Protein AF-A0A4Y2JLT6-F1 (afdb_monomer)

Secondary structure (DSSP, 8-state):
--HHHHHHHHHHHHHHHHHHHHHHHHHHGGGSS-TT---HHHHHHHHHHHHHHHHTTEEETT---SS-SS------EEES-HHHHHHHHHHHHHHHHHTT-HHHHHHHHHHHHS--HHHHHHT-HHHHHHHHHHHHHHHHH-TTSS-HHHHHHHHHHHHHHHTT-

Radius of gyration: 21.01 Å; Cα contacts (8 Å, |Δi|>4): 97; chains: 1; bounding box: 62×56×45 Å

Foldseek 3Di:
DPVVVVVLVVLLVVLLVVLVVVLVVLVVCVVPPPPPPPPPVVLVVSLVSLVVSLVSQWDFPPPPPDDDPDDPDPGDTDRNCLPSNLSSLLSQLSSCVSVVVVVSNVVSVVSNVPDDVVCVVVVDVVSVVSSVVVLVVNCVVPVVPPPVVVVVVVVVVVVVVVVVD

Structure (mmCIF, N/CA/C/O backbone):
data_AF-A0A4Y2JLT6-F1
#
_entry.id   AF-A0A4Y2JLT6-F1
#
loop_
_atom_site.group_PDB
_atom_site.id
_atom_site.type_symbol
_atom_site.label_atom_id
_atom_site.label_alt_id
_atom_site.label_comp_id
_atom_site.label_asym_id
_atom_site.label_entity_id
_atom_site.label_seq_id
_atom_site.pdbx_PDB_ins_code
_atom_site.Cartn_x
_atom_site.Cartn_y
_atom_site.Cartn_z
_atom_site.occupancy
_atom_site.B_iso_or_equiv
_atom_site.auth_seq_id
_atom_site.auth_comp_id
_atom_site.auth_asym_id
_atom_site.auth_atom_id
_atom_site.pdbx_PDB_model_num
ATOM 1 N N . MET A 1 1 ? 25.198 -1.899 -15.981 1.00 60.62 1 MET A N 1
ATOM 2 C CA . MET A 1 1 ? 24.423 -1.807 -14.728 1.00 60.62 1 MET A CA 1
ATOM 3 C C . MET A 1 1 ? 24.715 -0.455 -14.122 1.00 60.62 1 MET A C 1
ATOM 5 O O . MET A 1 1 ? 25.887 -0.166 -13.925 1.00 60.62 1 MET A O 1
ATOM 9 N N . ASP A 1 2 ? 23.693 0.369 -13.905 1.00 81.38 2 ASP A N 1
ATOM 10 C CA . ASP A 1 2 ? 23.839 1.621 -13.159 1.00 81.38 2 ASP A CA 1
ATOM 11 C C . ASP A 1 2 ? 23.903 1.291 -11.652 1.00 81.38 2 ASP A C 1
ATOM 13 O O . ASP A 1 2 ? 22.925 0.756 -11.115 1.00 81.38 2 ASP A O 1
ATOM 17 N N . PRO A 1 3 ? 25.036 1.543 -10.967 1.00 82.81 3 PRO A N 1
ATOM 18 C CA . PRO A 1 3 ? 25.199 1.216 -9.551 1.00 82.81 3 PRO A CA 1
ATOM 19 C C . PRO A 1 3 ? 24.169 1.905 -8.652 1.00 82.81 3 PRO A C 1
ATOM 21 O O . PRO A 1 3 ? 23.757 1.328 -7.646 1.00 82.81 3 PRO A O 1
ATOM 24 N N . LEU A 1 4 ? 23.727 3.114 -9.017 1.00 79.06 4 LEU A N 1
ATOM 25 C CA . LEU A 1 4 ? 22.764 3.876 -8.226 1.00 79.06 4 LEU A CA 1
ATOM 26 C C . LEU A 1 4 ? 21.359 3.274 -8.325 1.00 79.06 4 LEU A C 1
ATOM 28 O O . LEU A 1 4 ? 20.671 3.143 -7.316 1.00 79.06 4 LEU A O 1
ATOM 32 N N . CYS A 1 5 ? 20.958 2.844 -9.522 1.00 79.25 5 CYS A N 1
ATOM 33 C CA . CYS A 1 5 ? 19.709 2.116 -9.738 1.00 79.25 5 CYS A CA 1
ATOM 34 C C . CYS A 1 5 ? 19.684 0.785 -8.964 1.00 79.25 5 CYS A C 1
ATOM 36 O O . CYS A 1 5 ? 18.685 0.443 -8.332 1.00 79.25 5 CYS A O 1
ATOM 38 N N . PHE A 1 6 ? 20.807 0.057 -8.945 1.00 82.19 6 PHE A N 1
ATOM 39 C CA . PHE A 1 6 ? 20.926 -1.179 -8.169 1.00 82.19 6 PHE A CA 1
ATOM 40 C C . PHE A 1 6 ? 20.820 -0.928 -6.656 1.00 82.19 6 PHE A C 1
ATOM 42 O O . PHE A 1 6 ? 20.053 -1.605 -5.971 1.00 82.19 6 PHE A O 1
ATOM 49 N N . ALA A 1 7 ? 21.540 0.073 -6.139 1.00 85.81 7 ALA A N 1
ATOM 50 C CA . ALA A 1 7 ? 21.500 0.429 -4.722 1.00 85.81 7 ALA A CA 1
ATOM 51 C C . ALA A 1 7 ? 20.114 0.933 -4.287 1.00 85.81 7 ALA A C 1
ATOM 53 O O . ALA A 1 7 ? 19.612 0.524 -3.239 1.00 85.81 7 ALA A O 1
ATOM 54 N N . SER A 1 8 ? 19.467 1.775 -5.103 1.00 85.31 8 SER A N 1
ATOM 55 C CA . SER A 1 8 ? 18.133 2.301 -4.796 1.00 85.31 8 SER A CA 1
ATOM 56 C C . SER A 1 8 ? 17.088 1.189 -4.766 1.00 85.31 8 SER A C 1
ATOM 58 O O . SER A 1 8 ? 16.254 1.158 -3.865 1.00 85.31 8 SER A O 1
ATOM 60 N N . ARG A 1 9 ? 17.163 0.235 -5.701 1.00 85.94 9 ARG A N 1
ATOM 61 C CA . ARG A 1 9 ? 16.297 -0.944 -5.708 1.00 85.94 9 ARG A CA 1
ATOM 62 C C . ARG A 1 9 ? 16.486 -1.795 -4.451 1.00 85.94 9 ARG A C 1
ATOM 64 O O . ARG A 1 9 ? 15.500 -2.092 -3.785 1.00 85.94 9 ARG A O 1
ATOM 71 N N . GLY A 1 10 ? 17.727 -2.143 -4.105 1.00 87.62 10 GLY A N 1
ATOM 72 C CA . GLY A 1 10 ? 18.012 -2.956 -2.917 1.00 87.62 10 GLY A CA 1
ATOM 73 C C . GLY A 1 10 ? 17.542 -2.291 -1.619 1.00 87.62 10 GLY A C 1
ATOM 74 O O . GLY A 1 10 ? 17.001 -2.954 -0.740 1.00 87.62 10 GLY A O 1
ATOM 75 N N . PHE A 1 11 ? 17.666 -0.965 -1.523 1.00 88.25 11 PHE A N 1
ATOM 76 C CA . PHE A 1 11 ? 17.124 -0.194 -0.404 1.00 88.25 11 PHE A CA 1
ATOM 77 C C . PHE A 1 11 ? 15.595 -0.297 -0.303 1.00 88.25 11 PHE A C 1
ATOM 79 O O . PHE A 1 11 ? 15.067 -0.535 0.784 1.00 88.25 11 PHE A O 1
ATOM 86 N N . ARG A 1 12 ? 14.879 -0.159 -1.427 1.00 90.88 12 ARG A N 1
ATOM 87 C CA . ARG A 1 12 ? 13.412 -0.280 -1.461 1.00 90.88 12 ARG A CA 1
ATOM 88 C C . ARG A 1 12 ? 12.940 -1.678 -1.065 1.00 90.88 12 ARG A C 1
ATOM 90 O O . ARG A 1 12 ? 12.029 -1.801 -0.251 1.00 90.88 12 ARG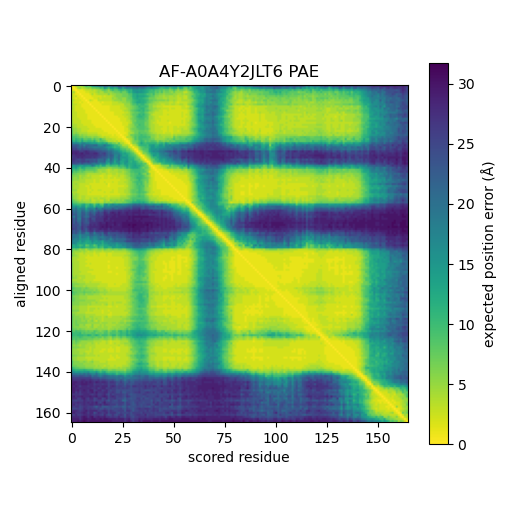 A O 1
ATOM 97 N N . GLU A 1 13 ? 13.585 -2.715 -1.595 1.00 91.44 13 GLU A N 1
ATOM 98 C CA . GLU A 1 13 ? 13.298 -4.115 -1.253 1.00 91.44 13 GLU A CA 1
ATOM 99 C C . GLU A 1 13 ? 13.536 -4.382 0.245 1.00 91.44 13 GLU A C 1
ATOM 101 O O . GLU A 1 13 ? 12.674 -4.953 0.913 1.00 91.44 13 GLU A O 1
ATOM 106 N N . PHE A 1 14 ? 14.644 -3.880 0.799 1.00 92.00 14 PHE A N 1
ATOM 107 C CA . PHE A 1 14 ? 14.948 -3.989 2.228 1.00 92.00 14 PHE A CA 1
ATOM 108 C C . PHE A 1 14 ? 13.892 -3.308 3.110 1.00 92.00 14 PHE A C 1
ATOM 110 O O . PHE A 1 14 ? 13.440 -3.888 4.099 1.00 92.00 14 PHE A O 1
ATOM 117 N N . LEU A 1 15 ? 13.477 -2.084 2.764 1.00 92.50 15 LEU A N 1
ATOM 118 C CA . LEU A 1 15 ? 12.437 -1.382 3.516 1.00 92.50 15 LEU A CA 1
ATOM 119 C C . LEU A 1 15 ? 11.105 -2.132 3.467 1.00 92.50 15 LEU A C 1
ATOM 121 O O . LEU A 1 15 ? 10.478 -2.303 4.510 1.00 92.50 15 LEU A O 1
ATOM 125 N N . LEU A 1 16 ? 10.694 -2.607 2.287 1.00 92.81 16 LEU A N 1
ATOM 126 C CA . LEU A 1 16 ? 9.464 -3.385 2.122 1.00 92.81 16 LEU A CA 1
ATOM 127 C C . LEU A 1 16 ? 9.443 -4.611 3.034 1.00 92.81 16 LEU A C 1
ATOM 129 O O . LEU A 1 16 ? 8.459 -4.829 3.739 1.00 92.81 16 LEU A O 1
ATOM 133 N N . GLU A 1 17 ? 10.532 -5.379 3.055 1.00 93.25 17 GLU A N 1
ATOM 134 C CA . GLU A 1 17 ? 10.654 -6.564 3.902 1.00 93.25 17 GLU A CA 1
ATOM 135 C C . GLU A 1 17 ? 10.515 -6.206 5.387 1.00 93.25 17 GLU A C 1
ATOM 137 O O . GLU A 1 17 ? 9.714 -6.807 6.106 1.00 93.25 17 GLU A O 1
ATOM 142 N N . LYS A 1 18 ? 11.255 -5.191 5.856 1.00 90.75 18 LYS A N 1
ATOM 143 C CA . LYS A 1 18 ? 11.232 -4.788 7.269 1.00 90.75 18 LYS A CA 1
ATOM 144 C C . LYS A 1 18 ? 9.875 -4.252 7.701 1.00 90.75 18 LYS A C 1
ATOM 146 O O . LYS A 1 18 ? 9.401 -4.616 8.778 1.00 90.75 18 LYS A O 1
ATOM 151 N N . ILE A 1 19 ? 9.239 -3.431 6.870 1.00 92.31 19 ILE A N 1
ATOM 152 C CA . ILE A 1 19 ? 7.902 -2.896 7.141 1.00 92.31 19 ILE A CA 1
ATOM 153 C C . ILE A 1 19 ? 6.890 -4.045 7.214 1.00 92.31 19 ILE A C 1
ATOM 155 O O . ILE A 1 19 ? 6.155 -4.140 8.195 1.00 92.31 19 ILE A O 1
ATOM 159 N N . ALA A 1 20 ? 6.889 -4.945 6.226 1.00 92.31 20 ALA A N 1
ATOM 160 C CA . ALA A 1 20 ? 5.945 -6.057 6.165 1.00 92.31 20 ALA A CA 1
ATOM 161 C C . ALA A 1 20 ? 6.078 -6.993 7.374 1.00 92.31 20 ALA A C 1
ATOM 163 O O . ALA A 1 20 ? 5.081 -7.282 8.032 1.00 92.31 20 ALA A O 1
ATOM 164 N N . LEU A 1 21 ? 7.303 -7.415 7.710 1.00 90.25 21 LEU A N 1
ATOM 165 C CA . LEU A 1 21 ? 7.551 -8.269 8.875 1.00 90.25 21 LEU A CA 1
ATOM 166 C C . LEU A 1 21 ? 7.084 -7.603 10.168 1.00 90.25 21 LEU A C 1
ATOM 168 O O . LEU A 1 21 ? 6.445 -8.249 10.990 1.00 90.25 21 LEU A O 1
ATOM 172 N N . THR A 1 22 ? 7.351 -6.307 10.329 1.00 88.00 22 THR A N 1
ATOM 173 C CA . THR A 1 22 ? 6.968 -5.600 11.552 1.00 88.00 22 THR A CA 1
ATOM 174 C C . THR A 1 22 ? 5.452 -5.478 11.672 1.00 88.00 22 THR A C 1
ATOM 176 O O . THR A 1 22 ? 4.913 -5.748 12.738 1.00 88.00 22 THR A O 1
ATOM 179 N N . ILE A 1 23 ? 4.748 -5.144 10.585 1.00 88.44 23 ILE A N 1
ATOM 180 C CA . ILE A 1 23 ? 3.277 -5.088 10.547 1.00 88.44 23 ILE A CA 1
ATOM 181 C C . ILE A 1 23 ? 2.667 -6.459 10.869 1.00 88.44 23 ILE A C 1
ATOM 183 O O . ILE A 1 23 ? 1.714 -6.535 11.642 1.00 88.44 23 ILE A O 1
ATOM 187 N N . ILE A 1 24 ? 3.220 -7.542 10.314 1.00 88.19 24 ILE A N 1
ATOM 188 C CA . ILE A 1 24 ? 2.722 -8.903 10.549 1.00 88.19 24 ILE A CA 1
ATOM 189 C C . ILE A 1 24 ? 2.936 -9.318 12.007 1.00 88.19 24 ILE A C 1
ATOM 191 O O . ILE A 1 24 ? 1.969 -9.713 12.651 1.00 88.19 24 ILE A O 1
ATOM 195 N N . SER A 1 25 ? 4.151 -9.177 12.550 1.00 84.88 25 SER A N 1
ATOM 196 C CA . SER A 1 25 ? 4.431 -9.505 13.958 1.00 84.88 25 SER A CA 1
ATOM 197 C C . SER A 1 25 ? 3.531 -8.709 14.902 1.00 84.88 25 SER A C 1
ATOM 199 O O . SER A 1 25 ? 2.875 -9.265 15.775 1.00 84.88 25 SER A O 1
ATOM 201 N N . SER A 1 26 ? 3.408 -7.411 14.631 1.00 77.81 26 SER A N 1
ATOM 202 C CA . SER A 1 26 ? 2.539 -6.479 15.345 1.00 77.81 26 SER A CA 1
ATOM 203 C C . SER A 1 26 ? 1.059 -6.901 15.288 1.00 77.81 26 SER A C 1
ATOM 205 O O . SER A 1 26 ? 0.329 -6.747 16.264 1.00 77.81 26 SER A O 1
ATOM 207 N N . SER A 1 27 ? 0.600 -7.487 14.179 1.00 74.38 27 SER A N 1
ATOM 208 C CA . SER A 1 27 ? -0.761 -8.019 14.068 1.00 74.38 27 SER A CA 1
ATOM 209 C C . SER A 1 27 ? -0.976 -9.325 14.835 1.00 74.38 27 SER A C 1
ATOM 211 O O . SER A 1 27 ? -2.108 -9.585 15.230 1.00 74.38 27 SER A O 1
ATOM 213 N N . MET A 1 28 ? 0.054 -10.158 14.999 1.00 73.19 28 MET A N 1
ATOM 214 C CA . MET A 1 28 ? -0.044 -11.445 15.704 1.00 73.19 28 MET A CA 1
ATOM 215 C C . MET A 1 28 ? -0.029 -11.263 17.225 1.00 73.19 28 MET A C 1
ATOM 217 O O . MET A 1 28 ? -0.719 -11.979 17.937 1.00 73.19 28 MET A O 1
ATOM 221 N N . GLU A 1 29 ? 0.706 -10.266 17.715 1.00 66.88 29 GLU A N 1
ATOM 222 C CA . GLU A 1 29 ? 0.794 -9.936 19.144 1.00 66.88 29 GLU A CA 1
ATOM 223 C C . GLU A 1 29 ? -0.502 -9.329 19.716 1.00 66.88 29 GLU A C 1
ATOM 225 O O . GLU A 1 29 ? -0.687 -9.327 20.927 1.00 66.88 29 GLU A O 1
ATOM 230 N N . LEU A 1 30 ? -1.425 -8.842 18.875 1.00 57.50 30 LEU A N 1
ATOM 231 C CA . LEU A 1 30 ? -2.714 -8.282 19.317 1.00 57.50 30 LEU A CA 1
ATOM 232 C C . LEU A 1 30 ? -3.697 -9.332 19.878 1.00 57.50 30 LEU A C 1
ATOM 234 O O . LEU A 1 30 ? -4.698 -8.944 20.475 1.00 57.50 30 LEU A O 1
ATOM 238 N N . ASP A 1 31 ? -3.429 -10.629 19.694 1.00 53.62 31 ASP A N 1
ATOM 239 C CA . ASP A 1 31 ? -4.253 -11.737 20.214 1.00 53.62 31 ASP A CA 1
ATOM 240 C C . ASP A 1 31 ? -3.861 -12.133 21.658 1.00 53.62 31 ASP A C 1
ATOM 242 O O . ASP A 1 31 ? -4.669 -12.656 22.425 1.00 53.62 31 ASP A O 1
ATOM 246 N N . GLU A 1 32 ? -2.634 -11.810 22.084 1.00 53.56 32 GLU A N 1
ATOM 247 C CA . GLU A 1 32 ? -2.157 -12.024 23.451 1.00 53.56 32 GLU A CA 1
ATOM 248 C C . GLU A 1 32 ? -2.174 -10.698 24.222 1.00 53.56 32 GLU A C 1
ATOM 250 O O . GLU A 1 32 ? -1.332 -9.841 24.007 1.00 53.56 32 GLU A O 1
ATOM 255 N N . ASN A 1 33 ? -3.156 -10.553 25.116 1.00 47.00 33 ASN A N 1
ATOM 256 C CA . ASN A 1 33 ? -3.417 -9.535 26.154 1.00 47.00 33 ASN A CA 1
ATOM 257 C C . ASN A 1 33 ? -2.220 -8.686 26.703 1.00 47.00 33 ASN A C 1
ATOM 259 O O . ASN A 1 33 ? -1.975 -8.644 27.911 1.00 47.00 33 ASN A O 1
ATOM 263 N N . ILE A 1 34 ? -1.475 -7.985 25.842 1.00 52.28 34 ILE A N 1
ATOM 264 C CA . ILE A 1 34 ? -0.327 -7.114 26.155 1.00 52.28 34 ILE A CA 1
ATOM 265 C C . ILE A 1 34 ? -0.552 -5.763 25.458 1.00 52.28 34 ILE A C 1
ATOM 267 O O . ILE A 1 34 ? 0.204 -5.300 24.607 1.00 52.28 34 ILE A O 1
ATOM 271 N N . GLU A 1 35 ? -1.633 -5.093 25.839 1.00 54.78 35 GLU A N 1
ATOM 272 C CA . GLU A 1 35 ? -2.120 -3.864 25.202 1.00 54.78 35 GLU A CA 1
ATOM 273 C C . GLU A 1 35 ? -1.337 -2.584 25.583 1.00 54.78 35 GLU A C 1
ATOM 275 O O . GLU A 1 35 ? -1.839 -1.480 25.418 1.00 54.78 35 GLU A O 1
ATOM 280 N N . TYR A 1 36 ? -0.104 -2.654 26.106 1.00 45.88 36 TYR A N 1
ATOM 281 C CA . TYR A 1 36 ? 0.550 -1.427 26.610 1.00 45.88 36 TYR A CA 1
ATOM 282 C C . TYR A 1 36 ? 2.063 -1.305 26.419 1.00 45.88 36 TYR A C 1
ATOM 284 O O . TYR A 1 36 ? 2.736 -0.554 27.130 1.00 45.88 36 TYR A O 1
ATOM 292 N N . ARG A 1 37 ? 2.648 -2.005 25.444 1.00 46.94 37 ARG A N 1
ATOM 293 C CA . ARG A 1 37 ? 4.031 -1.696 25.040 1.00 46.94 37 ARG A CA 1
ATOM 294 C C . ARG A 1 37 ? 4.290 -1.835 23.547 1.00 46.94 37 ARG A C 1
ATOM 296 O O . ARG A 1 37 ? 5.412 -2.127 23.144 1.00 46.94 37 ARG A O 1
ATOM 303 N N . ARG A 1 38 ? 3.303 -1.511 22.709 1.00 55.12 38 ARG A N 1
ATOM 304 C CA . ARG A 1 38 ? 3.646 -0.978 21.391 1.00 55.12 38 ARG A CA 1
ATOM 305 C C . ARG A 1 38 ? 4.299 0.377 21.652 1.00 55.12 38 ARG A C 1
ATOM 307 O O . ARG A 1 38 ? 3.641 1.344 22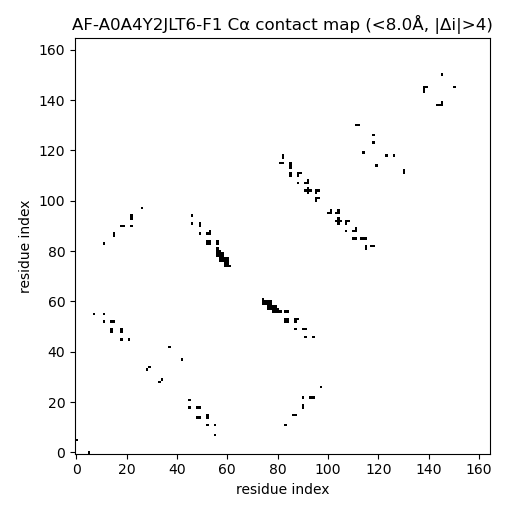.025 1.00 55.12 38 ARG A O 1
ATOM 314 N N . SER A 1 39 ? 5.631 0.402 21.662 1.00 65.81 39 SER A N 1
ATOM 315 C CA . SER A 1 39 ? 6.357 1.644 21.907 1.00 65.81 39 SER A CA 1
ATOM 316 C C . SER A 1 39 ? 5.970 2.587 20.780 1.00 65.81 39 SER A C 1
ATOM 318 O O . SER A 1 39 ? 6.284 2.295 19.634 1.00 65.81 39 SER A O 1
ATOM 320 N N . TYR A 1 40 ? 5.321 3.706 21.097 1.00 68.12 40 TYR A N 1
ATOM 321 C CA . TYR A 1 40 ? 5.024 4.803 20.165 1.00 68.12 40 TYR A CA 1
ATOM 322 C C . TYR A 1 40 ? 6.219 5.139 19.243 1.00 68.12 40 TYR A C 1
ATOM 324 O O . TYR A 1 40 ? 6.063 5.544 18.095 1.00 68.12 40 TYR A O 1
ATOM 332 N N . SER A 1 41 ? 7.440 4.889 19.733 1.00 75.69 41 SER A N 1
ATOM 333 C CA . SER A 1 41 ? 8.687 4.949 18.970 1.00 75.69 41 SER A CA 1
ATOM 334 C C . SER A 1 41 ? 8.742 3.990 17.766 1.00 75.69 41 SER A C 1
ATOM 336 O O . SER A 1 41 ? 9.136 4.404 16.682 1.00 75.69 41 SER A O 1
ATOM 338 N N . ALA A 1 42 ? 8.339 2.726 17.917 1.00 81.44 42 ALA A N 1
ATOM 339 C CA . ALA A 1 42 ? 8.344 1.737 16.838 1.00 81.44 42 ALA A CA 1
ATOM 340 C C . ALA A 1 42 ? 7.357 2.112 15.723 1.00 81.44 42 ALA A C 1
ATOM 342 O O . ALA A 1 42 ? 7.729 2.089 14.552 1.00 81.44 42 ALA A O 1
ATOM 343 N N . ASP A 1 43 ? 6.146 2.546 16.076 1.00 84.12 43 ASP A N 1
ATOM 344 C CA . ASP A 1 43 ? 5.129 2.962 15.100 1.00 84.12 43 ASP A CA 1
ATOM 345 C C . ASP A 1 43 ? 5.565 4.202 14.316 1.00 84.12 43 ASP A C 1
ATOM 347 O O . ASP A 1 43 ? 5.380 4.283 13.096 1.00 84.12 43 ASP A O 1
ATOM 351 N N . LEU A 1 44 ? 6.216 5.147 15.002 1.00 85.75 44 LEU A N 1
ATOM 352 C CA . LEU A 1 44 ? 6.811 6.322 14.378 1.00 85.75 44 LEU A CA 1
ATOM 353 C C . LEU A 1 44 ? 7.938 5.936 13.410 1.00 85.75 44 LEU A C 1
ATOM 355 O O . LEU A 1 44 ? 8.002 6.467 12.301 1.00 85.75 44 LEU A O 1
ATOM 359 N N . VAL A 1 45 ? 8.806 4.993 13.793 1.00 88.69 45 VAL A N 1
ATOM 360 C CA . VAL A 1 45 ? 9.874 4.492 12.914 1.00 88.69 45 VAL A CA 1
ATOM 361 C C . VAL A 1 45 ? 9.284 3.837 11.669 1.00 88.69 45 VAL A C 1
ATOM 363 O O . VAL A 1 45 ? 9.702 4.179 10.566 1.00 88.69 45 VAL A O 1
ATOM 366 N N . ILE A 1 46 ? 8.290 2.956 11.810 1.00 91.31 46 ILE A N 1
ATOM 367 C CA . ILE A 1 46 ? 7.667 2.281 10.660 1.00 91.31 46 ILE A CA 1
ATOM 368 C C . ILE A 1 46 ? 6.978 3.305 9.754 1.00 91.31 46 ILE A C 1
ATOM 370 O O . ILE A 1 46 ? 7.150 3.252 8.537 1.00 91.31 46 ILE A O 1
ATOM 374 N N . THR A 1 47 ? 6.257 4.272 10.329 1.00 91.94 47 THR A N 1
ATOM 375 C CA . THR A 1 47 ? 5.624 5.361 9.570 1.00 91.94 47 THR A CA 1
ATOM 376 C C . THR A 1 47 ? 6.661 6.140 8.757 1.00 91.94 47 THR A C 1
ATOM 378 O O . THR A 1 47 ? 6.468 6.364 7.562 1.00 91.94 47 THR A O 1
ATOM 381 N N . ASN A 1 48 ? 7.799 6.487 9.366 1.00 91.69 48 ASN A N 1
ATOM 382 C CA . ASN A 1 48 ? 8.895 7.166 8.677 1.00 91.69 48 ASN A CA 1
ATOM 383 C C . ASN A 1 48 ? 9.527 6.288 7.587 1.00 91.69 48 ASN A C 1
ATOM 385 O O . ASN A 1 48 ? 9.826 6.784 6.505 1.00 91.69 48 ASN A O 1
ATOM 389 N N . CYS A 1 49 ? 9.702 4.986 7.829 1.00 92.31 49 CYS A N 1
ATOM 390 C CA . CYS A 1 49 ? 10.201 4.047 6.824 1.00 92.31 49 CYS A CA 1
ATOM 391 C C . CYS A 1 49 ? 9.260 3.944 5.617 1.00 92.31 49 CYS A C 1
ATOM 393 O O . CYS A 1 49 ? 9.730 3.938 4.481 1.00 92.31 49 CYS A O 1
ATOM 395 N N . ILE A 1 50 ? 7.945 3.902 5.845 1.00 94.38 50 ILE A N 1
ATOM 396 C CA . ILE A 1 50 ? 6.938 3.916 4.777 1.00 94.38 50 ILE A CA 1
ATOM 397 C C . ILE A 1 50 ? 7.019 5.226 3.989 1.00 94.38 50 ILE A C 1
ATOM 399 O O . ILE A 1 50 ? 7.019 5.191 2.760 1.00 94.38 50 ILE A O 1
ATOM 403 N N . GLN A 1 51 ? 7.130 6.371 4.668 1.00 92.81 51 GLN A N 1
ATOM 404 C CA . GLN A 1 51 ? 7.249 7.666 3.997 1.00 92.81 51 GLN A CA 1
ATOM 405 C C . GLN A 1 51 ? 8.520 7.740 3.141 1.00 92.81 51 GLN A C 1
ATOM 407 O O . GLN A 1 51 ? 8.438 8.067 1.961 1.00 92.81 51 GLN A O 1
ATOM 412 N N . LEU A 1 52 ? 9.670 7.332 3.689 1.00 91.81 52 LEU A N 1
ATOM 413 C CA . LEU A 1 52 ? 10.933 7.245 2.949 1.00 91.81 52 LEU A CA 1
ATOM 414 C C . LEU A 1 52 ? 10.820 6.332 1.725 1.00 91.81 52 LEU A C 1
ATOM 416 O O . LEU A 1 52 ? 11.349 6.651 0.660 1.00 91.81 52 LEU A O 1
ATOM 420 N N . LEU A 1 53 ? 10.115 5.206 1.856 1.00 92.19 53 LEU A N 1
ATOM 421 C CA . LEU A 1 53 ? 9.868 4.299 0.744 1.00 92.19 53 LEU A CA 1
ATOM 422 C C . LEU A 1 53 ? 9.025 4.973 -0.349 1.00 92.19 53 LEU A C 1
ATOM 424 O O . LEU A 1 53 ? 9.411 4.917 -1.519 1.00 92.19 53 LEU A O 1
ATOM 428 N N . LYS A 1 54 ? 7.925 5.648 0.015 1.00 91.50 54 LYS A N 1
ATOM 429 C CA . LYS A 1 54 ? 7.084 6.399 -0.935 1.00 91.50 54 LYS A CA 1
ATOM 430 C C . LYS A 1 54 ? 7.887 7.499 -1.631 1.00 91.50 54 LYS A C 1
ATOM 432 O O . LYS A 1 54 ? 7.863 7.571 -2.857 1.00 91.50 54 LYS A O 1
ATOM 437 N N . ASP A 1 55 ? 8.656 8.281 -0.878 1.00 89.75 55 ASP A N 1
ATOM 438 C CA . ASP A 1 55 ? 9.474 9.378 -1.407 1.00 89.75 55 ASP A CA 1
ATOM 439 C C . ASP A 1 55 ? 10.550 8.868 -2.376 1.00 89.75 55 ASP A C 1
ATOM 441 O O . ASP A 1 55 ? 10.783 9.466 -3.425 1.00 89.75 55 ASP A O 1
ATOM 445 N N . SER A 1 56 ? 11.144 7.705 -2.087 1.00 87.31 56 SER A N 1
ATOM 446 C CA . SER A 1 56 ? 12.152 7.080 -2.954 1.00 87.31 56 SER A CA 1
ATOM 447 C C . SER A 1 56 ? 11.616 6.602 -4.311 1.00 87.31 56 SER A C 1
ATOM 449 O O . SER A 1 56 ? 12.407 6.302 -5.205 1.00 87.31 56 SER A O 1
ATOM 451 N N . CYS A 1 57 ? 10.291 6.518 -4.483 1.00 86.62 57 CYS A N 1
ATOM 452 C CA . CYS A 1 57 ? 9.662 6.120 -5.746 1.00 86.62 57 CYS A CA 1
ATOM 453 C C . CYS A 1 57 ? 9.564 7.273 -6.757 1.00 86.62 57 CYS A C 1
ATOM 455 O O . CYS A 1 57 ? 9.230 7.035 -7.923 1.00 86.62 57 CYS A O 1
ATOM 457 N N . TYR A 1 58 ? 9.824 8.510 -6.329 1.00 81.88 58 TYR A N 1
ATOM 458 C CA . TYR A 1 58 ? 9.796 9.686 -7.188 1.00 81.88 58 TYR A CA 1
ATOM 459 C C . TYR A 1 58 ? 11.202 10.044 -7.652 1.00 81.88 58 TYR A C 1
ATOM 461 O O . TYR A 1 58 ? 12.118 10.218 -6.851 1.00 81.88 58 TYR A O 1
ATOM 469 N N . MET A 1 59 ? 11.359 10.231 -8.960 1.00 65.44 59 MET A N 1
ATOM 470 C CA . MET A 1 59 ? 12.529 10.905 -9.502 1.00 65.44 59 MET A CA 1
ATOM 471 C C . MET A 1 59 ? 12.270 12.403 -9.546 1.00 65.44 59 MET A C 1
ATOM 473 O O . MET A 1 59 ? 11.274 12.875 -10.105 1.00 65.44 59 MET A O 1
ATOM 477 N N . THR A 1 60 ? 13.205 13.166 -8.988 1.00 58.28 60 THR A N 1
ATOM 478 C CA . THR A 1 60 ? 13.328 14.578 -9.318 1.00 58.28 60 THR A CA 1
ATOM 479 C C . THR A 1 60 ? 13.873 14.656 -10.740 1.00 58.28 60 THR A C 1
ATOM 481 O O . THR A 1 60 ? 14.994 14.230 -11.015 1.00 58.28 60 THR A O 1
ATOM 484 N N . GLU A 1 61 ? 13.122 15.243 -11.674 1.00 54.09 61 GLU A N 1
ATOM 485 C CA . GLU A 1 61 ? 13.614 15.478 -13.045 1.00 54.09 61 GLU A CA 1
ATOM 486 C C . GLU A 1 61 ? 14.807 16.465 -13.118 1.00 54.09 61 GLU A C 1
ATOM 488 O O . GLU A 1 61 ? 15.230 16.879 -14.195 1.00 54.09 61 GLU A O 1
ATOM 493 N N . SER A 1 62 ? 15.413 16.809 -11.977 1.00 50.56 62 SER A N 1
ATOM 494 C CA . SER A 1 62 ? 16.625 17.620 -11.873 1.00 50.56 62 SER A CA 1
ATOM 495 C C . SER A 1 62 ? 17.891 16.906 -12.366 1.00 50.56 62 SER A C 1
ATOM 497 O O . SER A 1 62 ? 18.911 17.570 -12.546 1.00 50.56 62 SER A O 1
ATOM 499 N N . SER A 1 63 ? 17.874 15.590 -12.611 1.00 44.34 63 SER A N 1
ATOM 500 C CA . SER A 1 63 ? 19.041 14.866 -13.145 1.00 44.34 63 SER A CA 1
ATOM 501 C C . SER A 1 63 ? 19.124 14.930 -14.678 1.00 44.34 63 SER A C 1
ATOM 503 O O . SER A 1 63 ? 19.255 13.931 -15.380 1.00 44.34 63 SER A O 1
ATOM 505 N N . ARG A 1 64 ? 19.077 16.146 -15.228 1.00 44.91 64 ARG A N 1
ATOM 506 C CA . ARG A 1 64 ? 19.931 16.489 -16.368 1.00 44.91 64 ARG A CA 1
ATOM 507 C C . ARG A 1 64 ? 20.999 17.400 -15.789 1.00 44.91 64 ARG A C 1
ATOM 509 O O . ARG A 1 64 ? 20.748 18.576 -15.562 1.00 44.91 64 ARG A O 1
ATOM 516 N N . PHE A 1 65 ? 22.184 16.856 -15.537 1.00 46.56 65 PHE A N 1
ATOM 517 C CA . PHE A 1 65 ? 23.365 17.560 -15.017 1.00 46.56 65 PHE A CA 1
ATOM 518 C C . PHE A 1 65 ? 23.903 18.677 -15.942 1.00 46.56 65 PHE A C 1
ATOM 520 O O . PHE A 1 65 ? 25.084 19.009 -15.930 1.00 46.56 65 PHE A O 1
ATOM 527 N N . SER A 1 66 ? 23.080 19.275 -16.799 1.00 46.28 66 SER A N 1
ATOM 528 C CA . SER A 1 66 ? 23.493 20.322 -17.722 1.00 46.28 66 SER A CA 1
ATOM 529 C C . SER A 1 66 ? 22.304 21.213 -18.059 1.00 46.28 66 SER A C 1
ATOM 531 O O . SER A 1 66 ? 21.288 20.741 -18.557 1.00 46.28 66 SER A O 1
ATOM 533 N N . SER A 1 67 ? 22.482 22.515 -17.832 1.00 44.12 67 SER A N 1
ATOM 534 C CA . SER A 1 67 ? 21.594 23.637 -18.175 1.00 44.12 67 SER A CA 1
ATOM 535 C C . SER A 1 67 ? 20.343 23.841 -17.307 1.00 44.12 67 SER A C 1
ATOM 537 O O . SER A 1 67 ? 19.247 23.434 -17.666 1.00 44.12 67 SER A O 1
ATOM 539 N N . ALA A 1 68 ? 20.497 24.558 -16.191 1.00 44.19 68 ALA A N 1
ATOM 540 C CA . ALA A 1 68 ? 19.771 25.815 -15.952 1.00 44.19 68 ALA A CA 1
ATOM 541 C C . ALA A 1 68 ? 19.989 26.298 -14.510 1.00 44.19 68 ALA A C 1
ATOM 543 O O . ALA A 1 68 ? 19.130 26.180 -13.640 1.00 44.19 68 ALA A O 1
ATOM 544 N N . LEU A 1 69 ? 21.119 26.966 -14.280 1.00 52.12 69 LEU A N 1
ATOM 545 C CA . LEU A 1 69 ? 21.029 28.190 -13.491 1.00 52.12 69 LEU A CA 1
ATOM 546 C C . LEU A 1 69 ? 19.974 29.055 -14.211 1.00 52.12 69 LEU A C 1
ATOM 548 O O . LEU A 1 69 ? 20.122 29.266 -15.413 1.00 52.12 69 LEU A O 1
ATOM 552 N N . LEU A 1 70 ? 18.933 29.520 -13.506 1.00 53.41 70 LEU A N 1
ATOM 553 C CA . LEU A 1 70 ? 17.853 30.408 -13.993 1.00 53.41 70 LEU A CA 1
ATOM 554 C C . LEU A 1 70 ? 16.608 29.732 -14.625 1.00 53.41 70 LEU A C 1
ATOM 556 O O . LEU A 1 70 ? 16.284 29.974 -15.785 1.00 53.41 70 LEU A O 1
ATOM 560 N N . SER A 1 71 ? 15.804 28.971 -13.872 1.00 52.00 71 SER A N 1
ATOM 561 C CA . SER A 1 71 ? 14.366 28.875 -14.202 1.00 52.00 71 SER A CA 1
ATOM 562 C C . SER A 1 71 ? 13.510 28.462 -13.003 1.00 52.00 71 SER A C 1
ATOM 564 O O . SER A 1 71 ? 13.624 27.346 -12.509 1.00 52.00 71 SER A O 1
ATOM 566 N N . SER A 1 72 ? 12.625 29.358 -12.555 1.00 55.12 72 SER A N 1
ATOM 567 C CA . SER A 1 72 ? 11.603 29.116 -11.521 1.00 55.12 72 SER A CA 1
ATOM 568 C C . SER A 1 72 ? 10.426 28.307 -12.088 1.00 55.12 72 SER A C 1
ATOM 570 O O . SER A 1 72 ? 9.295 28.787 -12.163 1.00 55.12 72 SER A O 1
ATOM 572 N N . LYS A 1 73 ? 10.694 27.099 -12.592 1.00 54.22 73 LYS A N 1
ATOM 573 C CA . LYS A 1 73 ? 9.640 26.164 -13.006 1.00 54.22 73 LYS A CA 1
ATOM 574 C C . LYS A 1 73 ? 9.440 25.118 -11.910 1.00 54.22 73 LYS A C 1
ATOM 576 O O . LYS A 1 73 ? 10.437 24.648 -11.361 1.00 54.22 73 LYS A O 1
ATOM 581 N N . PRO A 1 74 ? 8.187 24.756 -11.577 1.00 52.19 74 PRO A N 1
ATOM 582 C CA . PRO A 1 74 ? 7.925 23.736 -10.572 1.00 52.19 74 PRO A CA 1
ATOM 583 C C . PRO A 1 74 ? 8.589 22.425 -11.001 1.00 52.19 74 PRO A C 1
ATOM 585 O O . PRO A 1 74 ? 8.442 21.989 -12.144 1.00 52.19 74 PRO A O 1
ATOM 588 N N . VAL A 1 75 ? 9.349 21.826 -10.084 1.00 55.50 75 VAL A N 1
ATOM 589 C CA . VAL A 1 75 ? 9.963 20.510 -10.274 1.00 55.50 75 VAL A CA 1
ATOM 590 C C . VAL A 1 75 ? 8.833 19.505 -10.487 1.00 55.50 75 VAL A C 1
ATOM 592 O O . VAL A 1 75 ? 8.048 19.247 -9.579 1.00 55.50 75 VAL A O 1
ATOM 595 N N . SER A 1 76 ? 8.728 18.962 -11.699 1.00 52.94 76 SER A N 1
ATOM 596 C CA . SER A 1 76 ? 7.807 17.866 -11.988 1.00 52.94 76 SER A CA 1
ATOM 597 C C . SER A 1 76 ? 8.388 16.592 -11.379 1.00 52.94 76 SER A C 1
ATOM 599 O O . SER A 1 76 ? 9.452 16.137 -11.796 1.00 52.94 76 SER A O 1
ATOM 601 N N . LEU A 1 77 ? 7.723 16.042 -10.364 1.00 54.75 77 LEU A N 1
ATOM 602 C CA . LEU A 1 77 ? 8.069 14.743 -9.792 1.00 54.75 77 LEU A CA 1
ATOM 603 C C . LEU A 1 77 ? 7.409 13.656 -10.636 1.00 54.75 77 LEU A C 1
ATOM 605 O O . LEU A 1 77 ? 6.183 13.602 -10.736 1.00 54.75 77 LEU A O 1
ATOM 609 N N . ARG A 1 78 ? 8.214 12.786 -11.247 1.00 58.75 78 ARG A N 1
ATOM 610 C CA . ARG A 1 78 ? 7.707 11.623 -11.981 1.00 58.75 78 ARG A CA 1
ATOM 611 C C . ARG A 1 78 ? 7.902 10.381 -11.122 1.00 58.75 78 ARG A C 1
ATOM 613 O O . ARG A 1 78 ? 9.020 10.063 -10.729 1.00 58.75 78 ARG A O 1
ATOM 620 N N . GLN A 1 79 ? 6.809 9.684 -10.833 1.00 68.00 79 GLN A N 1
ATOM 621 C CA . GLN A 1 79 ? 6.846 8.402 -10.135 1.00 68.00 79 GLN A CA 1
ATOM 622 C C . GLN A 1 79 ? 7.434 7.338 -11.070 1.00 68.00 79 GLN A C 1
ATOM 624 O O . GLN A 1 79 ? 6.830 6.995 -12.090 1.00 68.00 79 GLN A O 1
ATOM 629 N N . GLU A 1 80 ? 8.628 6.851 -10.750 1.00 75.00 80 GLU A N 1
ATOM 630 C CA . GLU A 1 80 ? 9.347 5.874 -11.572 1.00 75.00 80 GLU A CA 1
ATOM 631 C C . GLU A 1 80 ? 8.940 4.441 -11.210 1.00 75.00 80 GLU A C 1
ATOM 633 O O . GLU A 1 80 ? 8.752 3.603 -12.091 1.00 75.00 80 GLU A O 1
ATOM 638 N N . ASP A 1 81 ? 8.715 4.181 -9.920 1.00 85.81 81 ASP A N 1
ATOM 639 C CA . ASP A 1 81 ? 8.430 2.846 -9.395 1.00 85.81 81 ASP A CA 1
ATOM 640 C C . ASP A 1 81 ? 6.997 2.757 -8.841 1.00 85.81 81 ASP A C 1
ATOM 642 O O . ASP A 1 81 ? 6.743 2.864 -7.638 1.00 85.81 81 ASP A O 1
ATOM 646 N N . ARG A 1 82 ? 6.025 2.589 -9.752 1.00 90.56 82 ARG A N 1
ATOM 647 C CA . ARG A 1 82 ? 4.599 2.479 -9.386 1.00 90.56 82 ARG A CA 1
ATOM 648 C C . ARG A 1 82 ? 4.291 1.234 -8.560 1.00 90.56 82 ARG A C 1
ATOM 650 O O . ARG A 1 82 ? 3.410 1.272 -7.708 1.00 90.56 82 ARG A O 1
ATOM 657 N N . VAL A 1 83 ? 5.017 0.142 -8.796 1.00 92.00 83 VAL A N 1
ATOM 658 C CA . VAL A 1 83 ? 4.813 -1.122 -8.078 1.00 92.00 83 VAL A CA 1
ATOM 659 C C . VAL A 1 83 ? 5.237 -0.981 -6.622 1.00 92.00 83 VAL A C 1
ATOM 661 O O . VAL A 1 83 ? 4.469 -1.334 -5.729 1.00 92.00 83 VAL A O 1
ATOM 664 N N . THR A 1 84 ? 6.426 -0.430 -6.372 1.00 92.31 84 THR A N 1
ATOM 665 C CA . THR A 1 84 ? 6.906 -0.224 -5.003 1.00 92.31 84 THR A CA 1
ATOM 666 C C . THR A 1 84 ? 6.031 0.764 -4.244 1.00 92.31 84 THR A C 1
ATOM 668 O O . THR A 1 84 ? 5.683 0.508 -3.094 1.00 92.31 84 THR A O 1
ATOM 671 N N . TYR A 1 85 ? 5.613 1.855 -4.889 1.00 93.62 85 TYR A N 1
ATOM 672 C CA . TYR A 1 85 ? 4.695 2.807 -4.269 1.00 93.62 85 TYR A CA 1
ATOM 673 C C . TYR A 1 85 ? 3.361 2.161 -3.892 1.00 93.62 85 TYR A C 1
ATOM 675 O O . TYR A 1 85 ? 2.868 2.384 -2.791 1.00 93.62 85 TYR A O 1
ATOM 683 N N . TRP A 1 86 ? 2.792 1.335 -4.774 1.00 95.75 86 TRP A N 1
ATOM 684 C CA . TRP A 1 86 ? 1.549 0.626 -4.482 1.00 95.75 86 TRP A CA 1
ATOM 685 C C . TRP A 1 86 ? 1.696 -0.279 -3.252 1.00 95.75 86 TRP A C 1
ATOM 687 O O . TRP A 1 86 ? 0.871 -0.221 -2.341 1.00 95.75 86 TRP A O 1
ATOM 697 N N . TRP A 1 87 ? 2.792 -1.040 -3.160 1.00 96.06 87 TRP A N 1
ATOM 698 C CA . TRP A 1 87 ? 3.088 -1.837 -1.968 1.00 96.06 87 TRP A CA 1
ATOM 699 C C . TRP A 1 87 ? 3.276 -0.979 -0.714 1.00 96.06 87 TRP A C 1
ATOM 701 O O . TRP A 1 87 ? 2.748 -1.323 0.341 1.00 96.06 87 TRP A O 1
ATOM 711 N N . ALA A 1 88 ? 3.971 0.154 -0.815 1.00 95.56 88 ALA A N 1
ATOM 712 C CA . ALA A 1 88 ? 4.126 1.087 0.298 1.00 95.56 88 ALA A CA 1
ATOM 713 C C . ALA A 1 88 ? 2.769 1.634 0.775 1.00 95.56 88 ALA A C 1
ATOM 715 O O . ALA A 1 88 ? 2.528 1.710 1.978 1.00 95.56 88 ALA A O 1
ATOM 716 N N . SER A 1 89 ? 1.859 1.954 -0.148 1.00 96.25 89 SER A N 1
ATOM 717 C CA . SER A 1 89 ? 0.501 2.412 0.159 1.00 96.25 89 SER A CA 1
ATOM 718 C C . SER A 1 89 ? -0.349 1.325 0.819 1.00 96.25 89 SER A C 1
ATOM 720 O O . SER A 1 89 ? -1.047 1.612 1.790 1.00 96.25 89 SER A O 1
ATOM 722 N N . VAL A 1 90 ? -0.235 0.067 0.376 1.00 96.75 90 VAL A N 1
ATOM 723 C CA . VAL A 1 90 ? -0.859 -1.082 1.058 1.00 96.75 90 VAL A CA 1
ATOM 724 C C . VAL A 1 90 ? -0.371 -1.181 2.506 1.00 96.75 90 VAL A C 1
ATOM 726 O O . VAL A 1 90 ? -1.184 -1.313 3.421 1.00 96.75 90 VAL A O 1
ATOM 729 N N . MET A 1 91 ? 0.943 -1.084 2.729 1.00 96.00 91 MET A N 1
ATOM 730 C CA . MET A 1 91 ? 1.523 -1.145 4.0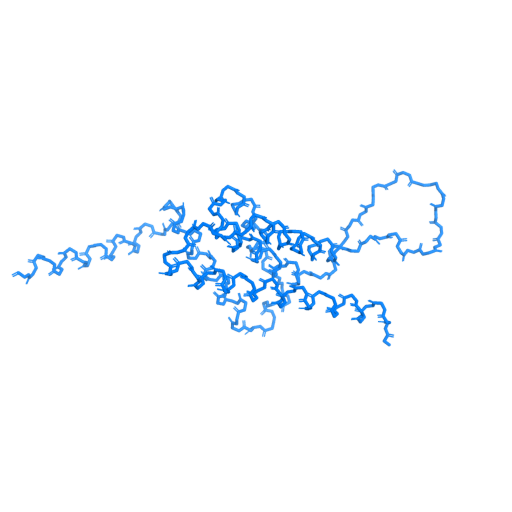75 1.00 96.00 91 MET A CA 1
ATOM 731 C C . MET A 1 91 ? 1.108 0.054 4.936 1.00 96.00 91 MET A C 1
ATOM 733 O O . MET A 1 91 ? 0.835 -0.113 6.121 1.00 96.00 91 MET A O 1
ATOM 737 N N . ALA A 1 92 ? 1.000 1.248 4.346 1.00 95.62 92 ALA A N 1
ATOM 738 C CA . ALA A 1 92 ? 0.532 2.454 5.027 1.00 95.62 92 ALA A CA 1
ATOM 739 C C . ALA A 1 92 ? -0.910 2.306 5.532 1.00 95.62 92 ALA A C 1
ATOM 741 O O . ALA A 1 92 ? -1.196 2.633 6.682 1.00 95.62 92 ALA A O 1
ATOM 742 N N . VAL A 1 93 ? -1.803 1.768 4.694 1.00 96.00 93 VAL A N 1
ATOM 743 C CA . VAL A 1 93 ? -3.185 1.461 5.086 1.00 96.00 93 VAL A CA 1
ATOM 744 C C . VAL A 1 93 ? -3.219 0.396 6.179 1.00 96.00 93 VAL A C 1
ATOM 746 O O . VAL A 1 93 ? -3.932 0.559 7.166 1.00 96.00 93 VAL A O 1
ATOM 749 N N . ALA A 1 94 ? -2.447 -0.684 6.027 1.00 94.00 94 ALA A N 1
ATOM 750 C CA . ALA A 1 94 ? -2.400 -1.754 7.018 1.00 94.00 94 ALA A CA 1
ATOM 751 C C . ALA A 1 94 ? -1.933 -1.238 8.387 1.00 94.00 94 ALA A C 1
ATOM 753 O O . ALA A 1 94 ? -2.548 -1.564 9.401 1.00 94.00 94 ALA A O 1
ATOM 754 N N . LEU A 1 95 ? -0.898 -0.391 8.412 1.00 92.62 95 LEU A N 1
ATOM 755 C CA . LEU A 1 95 ? -0.419 0.256 9.630 1.00 92.62 95 LEU A CA 1
ATOM 756 C C . LEU A 1 95 ? -1.483 1.183 10.229 1.00 92.62 95 LEU A C 1
ATOM 758 O O . LEU A 1 95 ? -1.757 1.082 11.418 1.00 92.62 95 LEU A O 1
ATOM 762 N N . ALA A 1 96 ? -2.121 2.034 9.422 1.00 92.38 96 ALA A N 1
ATOM 763 C CA . ALA A 1 96 ? -3.179 2.923 9.902 1.00 92.38 96 ALA A CA 1
ATOM 764 C C . ALA A 1 96 ? -4.339 2.135 10.536 1.00 92.38 96 ALA A C 1
ATOM 766 O O . ALA A 1 96 ? -4.792 2.478 11.623 1.00 92.38 96 ALA A O 1
ATOM 767 N N . TRP A 1 97 ? -4.761 1.020 9.929 1.00 91.19 97 TRP A N 1
ATOM 768 C CA . TRP A 1 97 ? -5.758 0.131 10.530 1.00 91.19 97 TRP A CA 1
ATOM 769 C C . TRP A 1 97 ? -5.280 -0.538 11.824 1.00 91.19 97 TRP A C 1
ATOM 771 O O . TRP A 1 97 ? -6.085 -0.702 12.735 1.00 91.19 97 TRP A O 1
ATOM 781 N N . LEU A 1 98 ? -4.005 -0.931 11.927 1.00 88.31 98 LEU A N 1
ATOM 782 C CA . LEU A 1 98 ? -3.442 -1.495 13.164 1.00 88.31 98 LEU A CA 1
ATOM 783 C C . LEU A 1 98 ? -3.360 -0.470 14.301 1.00 88.31 98 LEU A C 1
ATOM 785 O O . LEU A 1 98 ? -3.455 -0.851 15.464 1.00 88.31 98 LEU A O 1
ATOM 789 N N . LEU A 1 99 ? -3.184 0.810 13.970 1.00 87.31 99 LEU A N 1
ATOM 790 C CA . LEU A 1 99 ? -3.140 1.914 14.931 1.00 87.31 99 LEU A CA 1
ATOM 791 C C . LEU A 1 99 ? -4.530 2.489 15.255 1.00 87.31 99 LEU A C 1
ATOM 793 O O . LEU A 1 99 ? -4.632 3.403 16.067 1.00 87.31 99 LEU A O 1
ATOM 797 N N . GLY A 1 100 ? -5.598 1.987 14.622 1.00 87.44 100 GLY A N 1
ATOM 798 C CA . GLY A 1 100 ? -6.951 2.540 14.759 1.00 87.44 100 GLY A CA 1
ATOM 799 C C . GLY A 1 100 ? -7.141 3.910 14.086 1.00 87.44 100 GLY A C 1
ATOM 800 O O . GLY A 1 100 ? -8.122 4.599 14.346 1.00 87.44 100 GLY A O 1
ATOM 801 N N . GLU A 1 101 ? -6.222 4.322 13.209 1.00 90.06 101 GLU A N 1
ATOM 802 C CA . GLU A 1 101 ? -6.245 5.598 12.484 1.00 90.06 101 GLU A CA 1
ATOM 803 C C . GLU A 1 101 ? -7.105 5.501 11.204 1.00 90.06 101 GLU A C 1
ATOM 805 O O . GLU A 1 101 ? -6.612 5.652 10.082 1.00 90.06 101 GLU A O 1
ATOM 810 N N . GLU A 1 102 ? -8.405 5.233 11.346 1.00 89.94 102 GLU A N 1
ATOM 811 C CA . GLU A 1 102 ? -9.307 4.962 10.210 1.00 89.94 102 GLU A CA 1
ATOM 812 C C . GLU A 1 102 ? -9.376 6.111 9.187 1.00 89.94 102 GLU A C 1
ATOM 814 O O . GLU A 1 102 ? -9.286 5.873 7.982 1.00 89.94 102 GLU A O 1
ATOM 819 N N . GLU A 1 103 ? -9.445 7.366 9.645 1.00 91.31 103 GLU A N 1
ATOM 820 C CA . GLU A 1 103 ? -9.494 8.548 8.765 1.00 91.31 103 GLU A CA 1
ATOM 821 C C . GLU A 1 103 ? -8.221 8.677 7.907 1.00 91.31 103 GLU A C 1
ATOM 823 O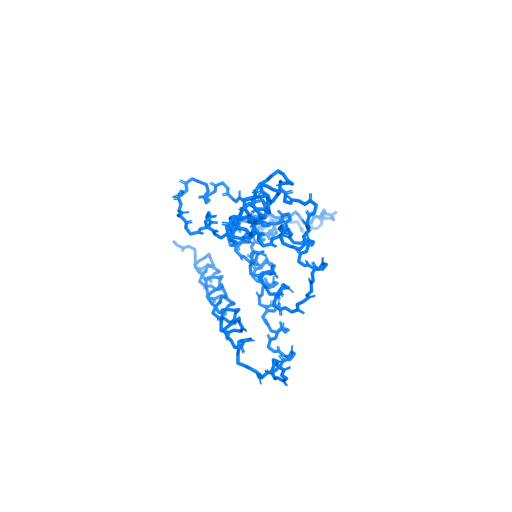 O . GLU A 1 103 ? -8.252 9.094 6.746 1.00 91.31 103 GLU A O 1
ATOM 828 N N . LYS A 1 104 ? -7.068 8.304 8.472 1.00 92.12 104 LYS A N 1
ATOM 829 C CA . LYS A 1 104 ? -5.790 8.307 7.754 1.00 92.12 104 LYS A CA 1
ATOM 830 C C . LYS A 1 104 ? -5.741 7.176 6.734 1.00 92.12 104 LYS A C 1
ATOM 832 O O . LYS A 1 104 ? -5.250 7.393 5.628 1.00 92.12 104 LYS A O 1
ATOM 837 N N . ALA A 1 105 ? -6.267 6.001 7.083 1.00 94.12 105 ALA A N 1
ATOM 838 C CA . ALA A 1 105 ? -6.391 4.887 6.153 1.00 94.12 105 ALA A CA 1
ATOM 839 C C . ALA A 1 105 ? -7.270 5.269 4.952 1.00 94.12 105 ALA A C 1
ATOM 841 O O . ALA A 1 105 ? -6.886 5.015 3.812 1.00 94.12 105 ALA A O 1
ATOM 842 N N . GLU A 1 106 ? -8.397 5.949 5.186 1.00 93.50 106 GLU A N 1
ATOM 843 C CA . GLU A 1 106 ? -9.334 6.343 4.130 1.00 93.50 106 GLU A CA 1
ATOM 844 C C . GLU A 1 106 ? -8.706 7.257 3.074 1.00 93.50 106 GLU A C 1
ATOM 846 O O . GLU A 1 106 ? -8.879 7.032 1.873 1.00 93.50 106 GLU A O 1
ATOM 851 N N . LYS A 1 107 ? -7.880 8.216 3.508 1.00 94.25 107 LYS A N 1
ATOM 852 C CA . LYS A 1 107 ? -7.123 9.109 2.613 1.00 94.25 107 LYS A CA 1
ATOM 853 C C . LYS A 1 107 ? -6.168 8.359 1.679 1.00 94.25 107 LYS A C 1
ATOM 855 O O . LYS A 1 107 ? -5.807 8.884 0.632 1.00 94.25 107 LYS A O 1
ATOM 860 N N . LEU A 1 108 ? -5.765 7.143 2.046 1.00 94.25 108 LEU A N 1
ATOM 861 C CA . LEU A 1 108 ? -4.821 6.313 1.298 1.00 94.25 108 LEU A CA 1
ATOM 862 C C . LEU A 1 108 ? -5.511 5.259 0.420 1.00 94.25 108 LEU A C 1
ATOM 864 O O . LEU A 1 108 ? -4.842 4.574 -0.351 1.00 94.25 108 LEU A O 1
ATOM 868 N N . TYR A 1 109 ? -6.838 5.105 0.496 1.00 95.50 109 TYR A N 1
ATOM 869 C CA . TYR A 1 109 ? -7.545 4.065 -0.256 1.00 95.50 109 TYR A CA 1
ATOM 870 C C . TYR A 1 109 ? -7.403 4.220 -1.768 1.00 95.50 109 TYR A C 1
ATOM 872 O O . TYR A 1 109 ? -7.256 3.215 -2.460 1.00 95.50 109 TYR A O 1
ATOM 880 N N . GLN A 1 110 ? -7.404 5.455 -2.274 1.00 95.19 110 GLN A N 1
ATOM 881 C CA . GLN A 1 110 ? -7.225 5.706 -3.703 1.00 95.19 110 GLN A CA 1
ATOM 882 C C . GLN A 1 110 ? -5.854 5.219 -4.195 1.00 95.19 110 GLN A C 1
ATOM 884 O O . GLN A 1 110 ? -5.781 4.614 -5.261 1.00 95.19 110 GLN A O 1
ATOM 889 N N . ASP A 1 111 ? -4.796 5.393 -3.397 1.00 94.69 111 ASP A N 1
ATOM 890 C CA . ASP A 1 111 ? -3.444 4.933 -3.743 1.00 94.69 111 ASP A CA 1
ATOM 891 C C . ASP A 1 111 ? -3.361 3.399 -3.862 1.00 94.69 111 ASP A C 1
ATOM 893 O O . ASP A 1 111 ? -2.561 2.875 -4.635 1.00 94.69 111 ASP A O 1
ATOM 897 N N . VAL A 1 112 ? -4.167 2.665 -3.086 1.00 96.19 112 VAL A N 1
ATOM 898 C CA . VAL A 1 112 ? -4.239 1.194 -3.147 1.00 96.19 112 VAL A CA 1
ATOM 899 C C . VAL A 1 112 ? -5.163 0.725 -4.275 1.00 96.19 112 VAL A C 1
ATOM 901 O O . VAL A 1 112 ? -4.936 -0.331 -4.871 1.00 96.19 112 VAL A O 1
ATOM 904 N N . GLU A 1 113 ? -6.202 1.495 -4.592 1.00 94.94 113 GLU A N 1
ATOM 905 C CA . GLU A 1 113 ? -7.112 1.203 -5.702 1.00 94.94 113 GLU A CA 1
ATOM 906 C C . GLU A 1 113 ? -6.502 1.487 -7.079 1.00 94.94 113 GLU A C 1
ATOM 908 O O . GLU A 1 113 ? -6.878 0.803 -8.036 1.00 94.94 113 GLU A O 1
ATOM 913 N N . ASP A 1 114 ? -5.544 2.416 -7.179 1.00 93.75 114 ASP A N 1
ATOM 914 C CA . ASP A 1 114 ? -4.756 2.674 -8.391 1.00 93.75 114 ASP A CA 1
ATOM 915 C C . ASP A 1 114 ? -3.748 1.541 -8.651 1.00 93.75 114 ASP A C 1
ATOM 917 O O . ASP A 1 114 ? -2.537 1.644 -8.448 1.00 93.75 114 ASP A O 1
ATOM 921 N N . TYR A 1 115 ? -4.289 0.389 -9.044 1.00 92.56 115 TYR A N 1
ATOM 922 C CA . TYR A 1 115 ? -3.539 -0.843 -9.218 1.00 92.56 115 TYR A CA 1
ATOM 923 C C . TYR A 1 115 ? -2.597 -0.758 -10.439 1.00 92.56 115 TYR A C 1
ATOM 925 O O . TYR A 1 115 ? -3.066 -0.580 -11.570 1.00 92.56 115 TYR A O 1
ATOM 933 N N . PRO A 1 116 ? -1.271 -0.937 -10.265 1.00 92.25 116 PRO A N 1
ATOM 934 C CA . PRO A 1 116 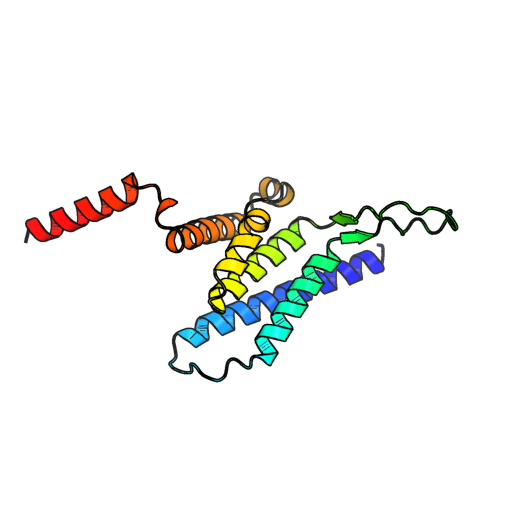? -0.305 -0.810 -11.351 1.00 92.25 116 PRO A CA 1
ATOM 935 C C . PRO A 1 116 ? -0.548 -1.799 -12.497 1.00 92.25 116 PRO A C 1
ATOM 937 O O . PRO A 1 116 ? -0.675 -3.009 -12.287 1.00 92.25 116 PRO A O 1
ATOM 940 N N . LYS A 1 117 ? -0.502 -1.303 -13.740 1.00 90.56 117 LYS A N 1
ATOM 941 C CA . LYS A 1 117 ? -0.604 -2.126 -14.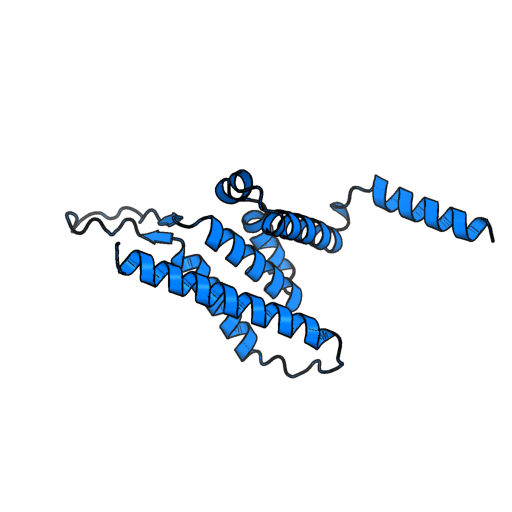963 1.00 90.56 117 LYS A CA 1
ATOM 942 C C . LYS A 1 117 ? 0.471 -3.213 -15.028 1.00 90.56 117 LYS A C 1
ATOM 944 O O . LYS A 1 117 ? 0.233 -4.291 -15.559 1.00 90.56 117 LYS A O 1
ATOM 949 N N . GLU A 1 118 ? 1.645 -2.942 -14.469 1.00 90.88 118 GLU A N 1
ATOM 950 C CA . GLU A 1 118 ? 2.745 -3.893 -14.327 1.00 90.88 118 GLU A CA 1
ATOM 951 C C . GLU A 1 118 ? 2.313 -5.151 -13.562 1.00 90.88 118 GLU A C 1
ATOM 953 O O . GLU A 1 118 ? 2.624 -6.264 -13.984 1.00 90.88 118 GLU A O 1
ATOM 958 N N . LEU A 1 119 ? 1.550 -4.983 -12.476 1.00 89.69 119 LEU A N 1
ATOM 959 C CA . LEU A 1 119 ? 1.031 -6.095 -11.680 1.00 89.69 119 LEU A CA 1
ATOM 960 C C . LEU A 1 119 ? -0.129 -6.806 -12.384 1.00 89.69 119 LEU A C 1
ATOM 962 O O . LEU A 1 119 ? -0.214 -8.031 -12.305 1.00 89.69 119 LEU A O 1
ATOM 966 N N . MET A 1 120 ? -0.963 -6.066 -13.129 1.00 86.62 120 MET A N 1
ATOM 967 C CA . MET A 1 120 ? -2.002 -6.661 -13.985 1.00 86.62 120 MET A CA 1
ATOM 968 C C . MET A 1 120 ? -1.385 -7.601 -15.024 1.00 86.62 120 MET A C 1
ATOM 970 O O . MET A 1 120 ? -1.819 -8.737 -15.170 1.00 86.62 120 MET A O 1
ATOM 974 N N . ASN A 1 121 ? -0.334 -7.151 -15.711 1.00 87.62 121 ASN A N 1
ATOM 975 C CA . ASN A 1 121 ? 0.317 -7.925 -16.768 1.00 87.62 121 ASN A CA 1
ATOM 976 C C . ASN A 1 121 ? 1.053 -9.157 -16.228 1.00 87.62 121 ASN A C 1
ATOM 978 O O . ASN A 1 121 ? 1.115 -10.182 -16.906 1.00 87.62 121 ASN A O 1
ATOM 982 N N . LEU A 1 122 ? 1.602 -9.067 -15.012 1.00 86.12 122 LEU A N 1
ATOM 983 C CA . LEU A 1 122 ? 2.294 -10.179 -14.362 1.00 86.12 122 LEU A CA 1
ATOM 984 C C . LEU A 1 122 ? 1.328 -11.306 -13.950 1.00 86.12 122 LEU A C 1
ATOM 986 O O . LEU A 1 122 ? 1.773 -12.434 -13.760 1.00 86.12 122 LEU A O 1
ATOM 990 N N . ASN A 1 123 ? 0.023 -11.0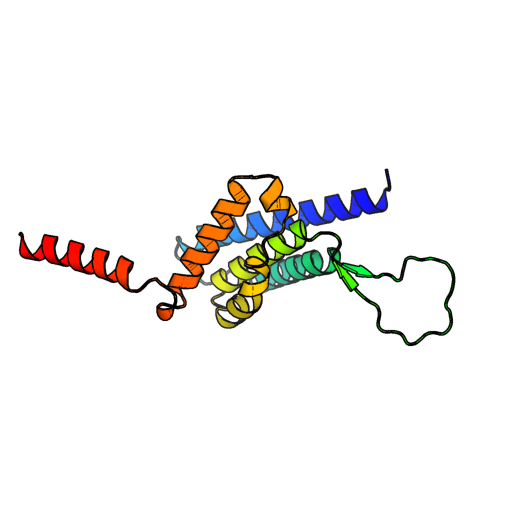19 -13.811 1.00 80.69 123 ASN A N 1
ATOM 991 C CA . ASN A 1 123 ? -1.012 -11.966 -13.365 1.00 80.69 123 ASN A CA 1
ATOM 992 C C . ASN A 1 123 ? -0.632 -12.735 -12.085 1.00 80.69 123 ASN A C 1
ATOM 994 O O . ASN A 1 123 ? -1.029 -13.882 -11.877 1.00 80.69 123 ASN A O 1
ATOM 998 N N . HIS A 1 124 ? 0.158 -12.109 -11.211 1.00 83.69 124 HIS A N 1
ATOM 999 C CA . HIS A 1 124 ? 0.627 -12.761 -9.998 1.00 83.69 124 HIS A CA 1
ATOM 1000 C C . HIS A 1 124 ? -0.513 -12.832 -8.963 1.00 83.69 124 HIS A C 1
ATOM 1002 O O . HIS A 1 124 ? -1.145 -11.808 -8.683 1.00 83.69 124 HIS A O 1
ATOM 1008 N N . PRO A 1 125 ? -0.768 -13.996 -8.333 1.00 90.94 125 PRO A N 1
ATOM 1009 C CA . PRO A 1 125 ? -1.912 -14.162 -7.436 1.00 90.94 125 PRO A CA 1
ATOM 1010 C C . PRO A 1 125 ? -1.807 -13.305 -6.169 1.00 90.94 125 PRO A C 1
ATOM 1012 O O . PRO A 1 125 ? -2.816 -12.797 -5.692 1.00 90.94 125 PRO A O 1
ATOM 1015 N N . LEU A 1 126 ? -0.595 -13.095 -5.643 1.00 92.75 126 LEU A N 1
ATOM 1016 C CA . LEU A 1 126 ? -0.384 -12.375 -4.380 1.00 92.75 126 LEU A CA 1
ATOM 1017 C C . LEU A 1 126 ? -0.893 -10.913 -4.386 1.00 92.75 126 LEU A C 1
ATOM 1019 O O . LEU A 1 126 ? -1.746 -10.612 -3.553 1.00 92.75 126 LEU A O 1
ATOM 1023 N N . PRO A 1 127 ? -0.455 -9.999 -5.283 1.00 93.19 127 PRO A N 1
ATOM 1024 C CA . PRO A 1 127 ? -0.975 -8.630 -5.269 1.00 93.19 127 PRO A CA 1
ATOM 1025 C C . PRO A 1 127 ? -2.487 -8.561 -5.517 1.00 93.19 127 PRO A C 1
ATOM 1027 O O . PRO A 1 127 ? -3.163 -7.704 -4.954 1.00 93.19 127 PRO A O 1
ATOM 1030 N N . SER A 1 128 ? -3.034 -9.480 -6.322 1.00 92.44 128 SER A N 1
ATOM 1031 C CA . SER A 1 128 ? -4.483 -9.584 -6.517 1.00 92.44 128 SER A CA 1
ATOM 1032 C C . SER A 1 128 ? -5.191 -9.977 -5.219 1.00 92.44 128 SER A C 1
ATOM 1034 O O . SER A 1 128 ? -6.128 -9.297 -4.806 1.00 92.44 128 SER A O 1
ATOM 1036 N N . ALA A 1 129 ? -4.723 -11.018 -4.525 1.00 94.81 129 ALA A N 1
ATOM 1037 C CA . ALA A 1 129 ? -5.282 -11.436 -3.242 1.00 94.81 129 ALA A CA 1
ATOM 1038 C C . ALA A 1 129 ? -5.237 -10.298 -2.211 1.00 94.81 129 ALA A C 1
ATOM 1040 O O . ALA A 1 129 ? -6.238 -10.025 -1.555 1.00 94.81 129 ALA A O 1
ATOM 1041 N N . VAL A 1 130 ? -4.117 -9.573 -2.132 1.00 95.69 130 VAL A N 1
ATOM 1042 C CA . VAL A 1 130 ? -3.964 -8.404 -1.254 1.00 95.69 130 VAL A CA 1
ATOM 1043 C C . VAL A 1 130 ? -4.984 -7.311 -1.583 1.00 95.69 130 VAL A C 1
ATOM 1045 O O . VAL A 1 130 ? -5.640 -6.810 -0.672 1.00 95.69 130 VAL A O 1
ATOM 1048 N N . LEU A 1 131 ? -5.183 -6.979 -2.864 1.00 94.94 131 LEU A N 1
ATOM 1049 C CA . LEU A 1 131 ? -6.173 -5.982 -3.284 1.00 94.94 131 LEU A CA 1
ATOM 1050 C C . LEU A 1 131 ? -7.606 -6.392 -2.907 1.00 94.94 131 LEU A C 1
ATOM 1052 O O . LEU A 1 131 ? -8.391 -5.562 -2.446 1.00 94.94 131 LEU A O 1
ATOM 1056 N N . HIS A 1 132 ? -7.960 -7.667 -3.084 1.00 94.00 132 HIS A N 1
ATOM 1057 C CA . HIS A 1 132 ? -9.279 -8.177 -2.706 1.00 94.00 132 HIS A CA 1
ATOM 1058 C C . HIS A 1 132 ? -9.479 -8.163 -1.185 1.00 94.00 132 HIS A C 1
ATOM 1060 O O . HIS A 1 132 ? -10.525 -7.711 -0.722 1.00 94.00 132 HIS A O 1
ATOM 1066 N N . SER A 1 133 ? -8.470 -8.570 -0.409 1.00 93.81 133 SER A N 1
ATOM 1067 C CA . SER A 1 133 ? -8.492 -8.497 1.058 1.00 93.81 133 SER A CA 1
ATOM 1068 C C . SER A 1 133 ? -8.622 -7.059 1.558 1.00 93.81 133 SER A C 1
ATOM 1070 O O . SER A 1 133 ? -9.421 -6.787 2.452 1.00 93.81 133 SER A O 1
ATOM 1072 N N . PHE A 1 134 ? -7.892 -6.124 0.943 1.00 94.94 134 PHE A N 1
ATOM 1073 C CA . PHE A 1 134 ? -8.025 -4.693 1.208 1.00 94.94 134 PHE A CA 1
ATOM 1074 C C . PHE A 1 134 ? -9.463 -4.215 0.965 1.00 94.94 134 PHE A C 1
ATOM 1076 O O . PHE A 1 134 ? -10.055 -3.604 1.852 1.00 94.94 134 PHE A O 1
ATOM 1083 N N . ARG A 1 135 ? -10.060 -4.536 -0.192 1.00 94.00 135 ARG A N 1
ATOM 1084 C CA . ARG A 1 135 ? -11.443 -4.147 -0.524 1.00 94.00 135 ARG A CA 1
ATOM 1085 C C . ARG A 1 135 ? -12.458 -4.734 0.452 1.00 94.00 135 ARG A C 1
ATOM 1087 O O . ARG A 1 135 ? -13.345 -4.013 0.901 1.00 94.00 135 ARG A O 1
ATOM 1094 N N . ALA A 1 136 ? -12.315 -6.011 0.802 1.00 91.50 136 ALA A N 1
ATOM 1095 C CA . ALA A 1 136 ? -13.181 -6.670 1.773 1.00 91.50 136 ALA A CA 1
ATOM 1096 C C . ALA A 1 136 ? -13.106 -5.975 3.141 1.00 91.50 136 ALA A C 1
ATOM 1098 O O . ALA A 1 136 ? -14.134 -5.591 3.692 1.00 91.50 136 ALA A O 1
ATOM 1099 N N . ARG A 1 137 ? -11.890 -5.724 3.645 1.00 90.62 137 ARG A N 1
ATOM 1100 C CA . ARG A 1 137 ? -11.678 -5.036 4.925 1.00 90.62 137 ARG A CA 1
ATOM 1101 C C . ARG A 1 137 ? -12.173 -3.589 4.902 1.00 90.62 137 ARG A C 1
ATOM 1103 O O . ARG A 1 137 ? -12.836 -3.171 5.844 1.00 90.62 137 ARG A O 1
ATOM 1110 N N . LYS A 1 138 ? -11.935 -2.848 3.816 1.00 91.25 138 LYS A N 1
ATOM 1111 C CA . LYS A 1 138 ? -12.484 -1.497 3.601 1.00 91.25 138 LYS A CA 1
ATOM 1112 C C . LYS A 1 138 ? -14.014 -1.484 3.720 1.00 91.25 138 LYS A C 1
ATOM 1114 O O .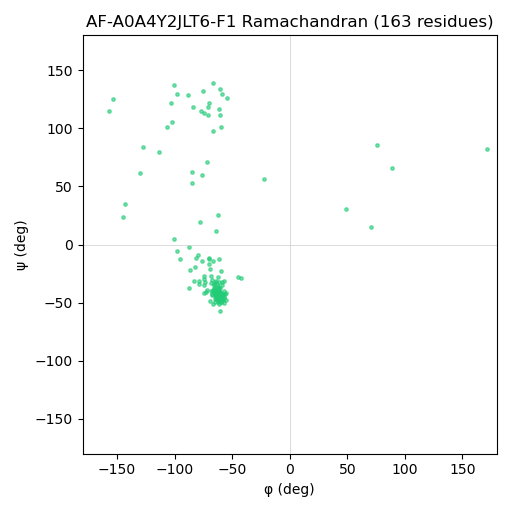 LYS A 1 138 ? -14.563 -0.582 4.345 1.00 91.25 138 LYS A O 1
ATOM 1119 N N . CYS A 1 139 ? -14.702 -2.486 3.171 1.00 86.38 139 CYS A N 1
ATOM 1120 C CA . CYS A 1 139 ? -16.161 -2.583 3.272 1.00 86.38 139 CYS A CA 1
ATOM 1121 C C . CYS A 1 139 ? -16.654 -2.871 4.701 1.00 86.38 139 CYS A C 1
ATOM 1123 O O . CYS A 1 139 ? -17.754 -2.451 5.047 1.00 86.38 139 CYS A O 1
ATOM 1125 N N . CYS A 1 140 ? -15.855 -3.529 5.548 1.00 82.62 140 CYS A N 1
ATOM 1126 C CA . CYS A 1 140 ? -16.196 -3.715 6.963 1.00 82.62 140 CYS A CA 1
ATOM 1127 C C . CYS A 1 140 ? -16.227 -2.387 7.737 1.00 82.62 140 CYS A C 1
ATOM 1129 O O . CYS A 1 140 ? -17.062 -2.224 8.621 1.00 82.62 140 CYS A O 1
ATOM 1131 N N . PHE A 1 141 ? -15.352 -1.437 7.389 1.00 74.00 141 PHE A N 1
ATOM 1132 C CA . PHE A 1 141 ? -15.313 -0.103 8.006 1.00 74.00 141 PHE A CA 1
ATOM 1133 C C . PHE A 1 141 ? -16.341 0.867 7.418 1.00 74.00 141 PHE A C 1
ATOM 1135 O O . PHE A 1 141 ? -16.690 1.859 8.048 1.00 74.00 141 PHE A O 1
ATOM 1142 N N . ASN A 1 142 ? -16.861 0.580 6.222 1.00 67.62 142 ASN A N 1
ATOM 1143 C CA . ASN A 1 142 ? -17.906 1.381 5.599 1.00 67.62 142 ASN A CA 1
ATOM 1144 C C . ASN A 1 142 ? -19.090 0.486 5.185 1.00 67.62 142 ASN A C 1
ATOM 1146 O O . ASN A 1 142 ? -19.175 0.075 4.025 1.00 67.62 142 ASN A O 1
ATOM 1150 N N . PRO A 1 143 ? -20.025 0.176 6.107 1.00 54.12 143 PRO A N 1
ATOM 1151 C CA . PRO A 1 143 ? -21.117 -0.771 5.860 1.00 54.12 143 PRO A CA 1
ATOM 1152 C C . PRO A 1 143 ? -22.070 -0.357 4.728 1.00 54.12 143 PRO A C 1
ATOM 1154 O O . PRO A 1 143 ? -22.847 -1.180 4.247 1.00 54.12 143 PRO A O 1
ATOM 1157 N N . THR A 1 144 ? -21.999 0.893 4.261 1.00 56.22 144 THR A N 1
ATOM 1158 C CA . THR A 1 144 ? -22.737 1.362 3.076 1.00 56.22 144 THR A CA 1
ATOM 1159 C C . THR A 1 144 ? -22.125 0.894 1.746 1.00 56.22 144 THR A C 1
ATOM 1161 O O . THR A 1 144 ? -22.797 0.956 0.718 1.00 56.22 144 THR A O 1
ATOM 1164 N N . ALA A 1 145 ? -20.882 0.395 1.760 1.00 54.38 145 ALA A N 1
ATOM 1165 C CA . ALA A 1 145 ? -20.129 -0.058 0.588 1.00 54.38 145 ALA A CA 1
ATOM 1166 C C . ALA A 1 145 ? -20.220 -1.573 0.328 1.00 54.38 145 ALA A C 1
ATOM 1168 O O . ALA A 1 145 ? -19.859 -2.032 -0.758 1.00 54.38 145 ALA A O 1
ATOM 1169 N N . MET A 1 146 ? -20.724 -2.365 1.282 1.00 54.47 146 MET A N 1
ATOM 1170 C CA . MET A 1 146 ? -21.087 -3.754 0.998 1.00 54.47 146 MET A CA 1
ATOM 1171 C C . MET A 1 146 ? -22.277 -3.772 0.033 1.00 54.47 146 MET A C 1
ATOM 1173 O O . MET A 1 146 ? -23.222 -3.003 0.233 1.00 54.47 146 MET A O 1
ATOM 1177 N N . PRO A 1 147 ? -22.314 -4.664 -0.977 1.00 55.66 147 PRO A N 1
ATOM 1178 C CA . PRO A 1 147 ? -23.536 -4.897 -1.723 1.00 55.66 147 PRO A CA 1
ATOM 1179 C C . PRO A 1 147 ? -24.590 -5.384 -0.722 1.00 55.66 147 PRO A C 1
ATOM 1181 O O . PRO A 1 147 ? -24.617 -6.552 -0.339 1.00 55.66 147 PRO A O 1
ATOM 1184 N N . GLY A 1 148 ? -25.481 -4.484 -0.302 1.00 61.34 148 GLY A N 1
ATOM 1185 C CA . GLY A 1 148 ? -26.589 -4.788 0.603 1.00 61.34 148 GLY A CA 1
ATOM 1186 C C . GLY A 1 148 ? -27.373 -6.074 0.275 1.00 61.34 148 GLY A C 1
ATOM 1187 O O . GLY A 1 148 ? -27.882 -6.686 1.213 1.00 61.34 148 GLY A O 1
ATOM 1188 N N . PRO A 1 149 ? -27.465 -6.551 -0.989 1.00 60.69 149 PRO A N 1
ATOM 1189 C CA . PRO A 1 149 ? -28.128 -7.815 -1.295 1.00 60.69 149 PRO A CA 1
ATOM 1190 C C . PRO A 1 149 ? -27.443 -9.065 -0.728 1.00 60.69 149 PRO A C 1
ATOM 1192 O O . PRO A 1 149 ? -28.145 -9.957 -0.261 1.00 60.69 149 PRO A O 1
ATOM 1195 N N . THR A 1 150 ? -26.109 -9.172 -0.759 1.00 64.00 150 THR A N 1
ATOM 1196 C CA . THR A 1 150 ? -25.413 -10.417 -0.371 1.00 64.00 150 THR A CA 1
ATOM 1197 C C . THR A 1 150 ? -25.419 -10.623 1.136 1.00 64.00 150 THR A C 1
ATOM 1199 O O . THR A 1 150 ? -25.708 -11.721 1.598 1.00 64.00 150 THR A O 1
ATOM 1202 N N . LEU A 1 151 ? -25.202 -9.555 1.904 1.00 67.94 151 LEU A N 1
ATOM 1203 C CA . LEU A 1 151 ? -25.289 -9.588 3.366 1.00 67.94 151 LEU A CA 1
ATOM 1204 C C . LEU A 1 151 ? -26.717 -9.912 3.831 1.00 67.94 151 LEU A C 1
ATOM 1206 O O . LEU A 1 151 ? -26.910 -10.809 4.643 1.00 67.94 151 LEU A O 1
ATOM 1210 N N . ARG A 1 152 ? -27.732 -9.299 3.205 1.00 69.00 152 ARG A N 1
ATOM 1211 C CA . ARG A 1 152 ? -29.144 -9.614 3.481 1.00 69.00 152 ARG A CA 1
ATOM 1212 C C . ARG A 1 152 ? -29.527 -11.047 3.124 1.00 69.00 152 ARG A C 1
ATOM 1214 O O . ARG A 1 152 ? -30.386 -11.620 3.787 1.00 69.00 152 ARG A O 1
ATOM 1221 N N . LEU A 1 153 ? -28.939 -11.625 2.075 1.00 72.94 153 LEU A N 1
ATOM 1222 C CA . LEU A 1 153 ? -29.156 -13.030 1.723 1.00 72.94 153 LEU A CA 1
ATOM 1223 C C . LEU A 1 153 ? -28.533 -13.967 2.763 1.00 72.94 153 LEU A C 1
ATOM 1225 O O . LEU A 1 153 ? -29.181 -14.940 3.141 1.00 72.94 153 LEU A O 1
ATOM 1229 N N . CYS A 1 154 ? -27.338 -13.649 3.269 1.00 78.94 154 CYS A N 1
ATOM 1230 C CA . CYS A 1 154 ? -26.712 -14.391 4.364 1.00 78.94 154 CYS A CA 1
ATOM 1231 C C . CYS A 1 154 ? -27.526 -14.286 5.664 1.00 78.94 154 CYS A C 1
ATOM 1233 O O . CYS A 1 154 ? -27.785 -15.309 6.294 1.00 78.94 154 CYS A O 1
ATOM 1235 N N . ASP A 1 155 ? -28.007 -13.091 6.017 1.00 80.81 155 ASP A N 1
ATOM 1236 C CA . ASP A 1 155 ? -28.862 -12.882 7.194 1.00 80.81 155 ASP A CA 1
ATOM 1237 C C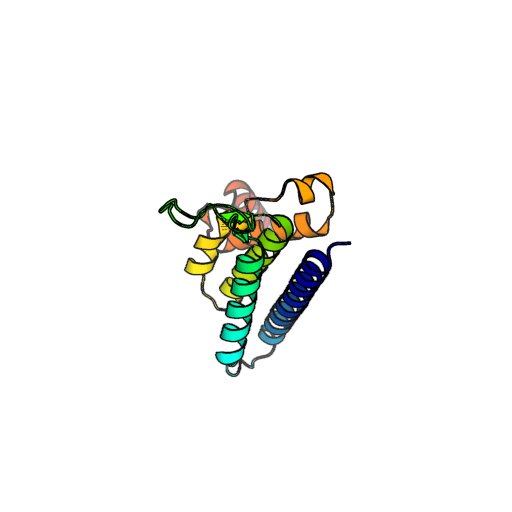 . ASP A 1 155 ? -30.174 -13.662 7.077 1.00 80.81 155 ASP A C 1
ATOM 1239 O O . ASP A 1 155 ? -30.609 -14.324 8.019 1.00 80.81 155 ASP A O 1
ATOM 1243 N N . LYS A 1 156 ? -30.796 -13.635 5.892 1.00 81.00 156 LYS A N 1
ATOM 1244 C CA . LYS A 1 156 ? -32.042 -14.359 5.627 1.00 81.00 156 LYS A CA 1
ATOM 1245 C C . LYS A 1 156 ? -31.837 -15.873 5.662 1.00 81.00 156 LYS A C 1
ATOM 1247 O O . LYS A 1 156 ? -32.682 -16.580 6.200 1.00 81.00 156 LYS A O 1
ATOM 1252 N N . ALA A 1 157 ? -30.720 -16.373 5.135 1.00 80.38 157 ALA A N 1
ATOM 1253 C CA . ALA A 1 157 ? -30.362 -17.785 5.237 1.00 80.38 157 ALA A CA 1
ATOM 1254 C C . ALA A 1 157 ? -30.104 -18.199 6.697 1.00 80.38 157 ALA A C 1
ATOM 1256 O O . ALA A 1 157 ? -30.586 -19.244 7.125 1.00 80.38 157 ALA A O 1
ATOM 1257 N N . GLY A 1 158 ? -29.417 -17.363 7.482 1.00 80.50 158 GLY A N 1
ATOM 1258 C CA . GLY A 1 158 ? -29.191 -17.599 8.909 1.00 80.50 158 GLY A CA 1
ATOM 1259 C C . GLY A 1 158 ? -30.479 -17.594 9.739 1.00 80.50 158 GLY A C 1
ATOM 1260 O O . GLY A 1 158 ? -30.634 -18.425 10.632 1.00 80.50 158 GLY A O 1
ATOM 1261 N N . ALA A 1 159 ? -31.427 -16.707 9.423 1.00 80.19 159 ALA A N 1
ATOM 1262 C CA . ALA A 1 159 ? -32.743 -16.678 10.061 1.00 80.19 159 ALA A CA 1
ATOM 1263 C C . ALA A 1 159 ? -33.548 -17.959 9.778 1.00 80.19 159 ALA A C 1
ATOM 1265 O O . ALA A 1 159 ? -34.084 -18.560 10.704 1.00 80.19 159 ALA A O 1
ATOM 1266 N N . LEU A 1 160 ? -33.539 -18.446 8.531 1.00 77.75 160 LEU A N 1
ATOM 1267 C CA . LEU A 1 160 ? -34.230 -19.686 8.149 1.00 77.75 160 LEU A CA 1
ATOM 1268 C C . LEU A 1 160 ? -33.691 -20.932 8.869 1.00 77.75 160 LEU A C 1
ATOM 1270 O O . LEU A 1 160 ? -34.437 -21.881 9.083 1.00 77.75 160 LEU A O 1
ATOM 1274 N N . VAL A 1 161 ? -32.414 -20.936 9.257 1.00 79.12 161 VAL A N 1
ATOM 1275 C CA . VAL A 1 161 ? -31.820 -22.031 10.042 1.00 79.12 161 VAL A CA 1
ATOM 1276 C C . VAL A 1 161 ? -32.292 -22.006 11.500 1.00 79.12 161 VAL A C 1
ATOM 1278 O O . VAL A 1 161 ? -32.441 -23.067 12.097 1.00 79.12 161 VAL A O 1
ATOM 1281 N N . LYS A 1 162 ? -32.559 -20.823 12.069 1.00 74.31 162 LYS A N 1
ATOM 1282 C CA . LYS A 1 162 ? -33.083 -20.680 13.440 1.00 74.31 162 LYS A CA 1
ATOM 1283 C C . LYS A 1 162 ? -34.581 -20.952 13.545 1.00 74.31 162 LYS A C 1
ATOM 1285 O O . LYS A 1 162 ? -35.022 -21.443 14.573 1.00 74.31 162 LYS A O 1
ATOM 1290 N N . ASP A 1 163 ? -35.339 -20.657 12.494 1.00 72.31 163 ASP A N 1
ATOM 1291 C CA . ASP A 1 163 ? -36.785 -20.908 12.460 1.00 72.31 163 ASP A CA 1
ATOM 1292 C C . ASP A 1 163 ? -37.127 -22.381 12.146 1.00 72.31 163 ASP A C 1
ATOM 1294 O O . ASP A 1 163 ? -38.286 -22.784 12.231 1.00 72.31 163 ASP A O 1
ATOM 1298 N N . GLY A 1 164 ? -36.129 -23.188 11.764 1.00 58.22 164 GLY A N 1
ATOM 1299 C CA . GLY A 1 164 ? -36.262 -24.618 11.462 1.00 58.22 164 GLY A CA 1
ATOM 1300 C C . GLY A 1 164 ? -35.820 -25.575 12.579 1.00 58.22 164 GLY A C 1
ATOM 1301 O O . GLY A 1 164 ? -35.803 -26.784 12.338 1.00 58.22 164 GLY A O 1
ATOM 1302 N N . SER A 1 165 ? -35.442 -25.062 13.757 1.00 50.47 165 SER A N 1
ATOM 1303 C CA . SER A 1 165 ? -35.072 -25.829 14.966 1.00 50.47 165 SER A CA 1
ATOM 1304 C C . SER A 1 165 ? -36.113 -25.677 16.065 1.00 50.47 165 SER A C 1
ATOM 1306 O O . SER A 1 165 ? -36.410 -26.689 16.734 1.00 50.47 165 SER A O 1
#

pLDDT: mean 79.15, std 16.26, range [44.12, 96.75]

Nearest PDB structures (foldseek):
  6dht-assembly1_A  TM=4.346E-01  e=1.433E+00  Bacteroides ovatus ATCC 8483

Sequence (165 aa):
MDPLCFASRGFREFLLEKIALTIISSSMELDENIEYRRSYSADLVITNCIQLLKDSCYMTESSRFSSALLSSKPVSLRQEDRVTYWWASVMAVALAWLLGEEEKAEKLYQDVEDYPKELMNLNHPLPSAVLHSFRARKCCFNPTAMPGPTLRLCDKAGALVKDGS

Organism: Araneus ventricosus (NCBI:txid182803)

Solvent-accessible surface area (backbone atoms only — not comparable to full-atom values): 9744 Å² total; per-residue (Å²): 132,62,68,64,62,52,51,54,49,53,52,48,54,51,49,50,52,54,49,52,53,50,55,50,53,59,60,59,52,71,76,54,97,63,92,80,70,81,49,69,64,58,58,51,50,49,51,50,52,42,49,54,49,43,57,69,22,43,42,67,71,72,81,55,97,66,90,68,90,87,68,101,64,84,83,60,70,45,73,74,38,56,63,60,34,31,53,37,33,47,50,50,32,54,48,23,57,74,71,68,36,55,73,64,22,58,75,39,47,61,51,47,65,61,66,46,67,71,57,60,75,65,66,50,64,63,69,54,52,51,52,52,52,50,51,55,55,53,27,71,78,36,72,85,68,44,65,66,66,61,59,50,49,52,50,51,54,54,49,56,58,64,78,73,112

Mean predicted aligned error: 12.11 Å